Protein AF-A0A7X9HP97-F1 (afdb_monomer_lite)

pLDDT: mean 86.57, std 9.8, range [63.12, 97.62]

Radius of gyration: 23.6 Å; chains: 1; bounding box: 33×38×70 Å

Foldseek 3Di:
DVVVVVVVVVVVVVVVVVVVVVVVVPDDDDPVVVLVVLVVVLVCCQPPQADPVQAGLDDQDPVVRHGDPDDRRPCSVVSVVSNVVNCVVNVDPD

Structure (mmCIF, N/CA/C/O backbone):
data_AF-A0A7X9HP97-F1
#
_entry.id   AF-A0A7X9HP97-F1
#
loop_
_atom_site.group_PDB
_atom_site.id
_atom_site.type_symbol
_atom_site.label_atom_id
_atom_site.label_alt_id
_atom_site.label_comp_id
_atom_site.label_asym_id
_atom_site.label_entity_id
_atom_site.label_seq_id
_atom_site.pdbx_PDB_ins_code
_atom_site.Cartn_x
_atom_site.Cartn_y
_atom_site.Cartn_z
_atom_site.occupancy
_atom_site.B_iso_or_equiv
_atom_site.auth_seq_id
_atom_site.auth_comp_id
_atom_site.auth_a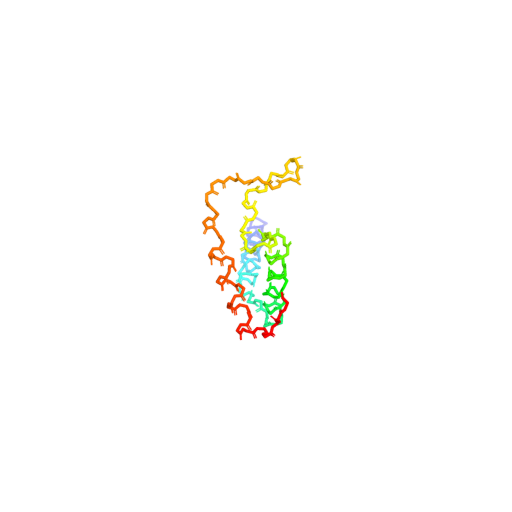sym_id
_atom_site.auth_atom_id
_atom_site.pdbx_PDB_model_num
ATOM 1 N N . MET A 1 1 ? 2.545 24.920 54.346 1.00 63.12 1 MET A N 1
ATOM 2 C CA . MET A 1 1 ? 1.306 24.867 53.528 1.00 63.12 1 MET A CA 1
ATOM 3 C C . MET A 1 1 ? 1.541 25.090 52.026 1.00 63.12 1 MET A C 1
ATOM 5 O O . MET A 1 1 ? 1.133 24.238 51.252 1.00 63.12 1 MET A O 1
ATOM 9 N N . LYS A 1 2 ? 2.253 26.147 51.589 1.00 65.19 2 LYS A N 1
ATOM 10 C CA . LYS A 1 2 ? 2.521 26.428 50.153 1.00 65.19 2 LYS A CA 1
ATOM 11 C C . LYS A 1 2 ? 3.218 25.289 49.380 1.00 65.19 2 LYS A C 1
ATOM 13 O O . LYS A 1 2 ? 2.814 24.980 48.267 1.00 65.19 2 LYS A O 1
ATOM 18 N N . TYR A 1 3 ? 4.209 24.629 49.986 1.00 65.88 3 TYR A N 1
ATOM 19 C CA . TYR A 1 3 ? 4.908 23.489 49.369 1.00 65.88 3 TYR A CA 1
ATOM 20 C C . TYR A 1 3 ? 4.011 22.253 49.181 1.00 65.88 3 TYR A C 1
ATOM 22 O O . TYR A 1 3 ? 4.113 21.575 48.166 1.00 65.88 3 TYR A O 1
ATOM 30 N N . CYS A 1 4 ? 3.082 22.008 50.111 1.00 72.56 4 CYS A N 1
ATOM 31 C CA . CYS A 1 4 ? 2.115 20.913 50.008 1.00 72.56 4 CYS A CA 1
ATOM 32 C C . CYS A 1 4 ? 1.147 21.139 48.832 1.00 72.56 4 CYS A C 1
ATOM 34 O O . CYS A 1 4 ? 0.968 20.255 48.001 1.00 72.56 4 CYS A O 1
ATOM 36 N N . MET A 1 5 ? 0.621 22.361 48.679 1.00 77.19 5 MET A N 1
ATOM 37 C CA . MET A 1 5 ? -0.267 22.700 47.557 1.00 77.19 5 MET A CA 1
ATOM 38 C C . MET A 1 5 ? 0.437 22.645 46.192 1.00 77.19 5 MET A C 1
ATOM 40 O O . MET A 1 5 ? -0.168 22.215 45.215 1.00 77.19 5 MET A O 1
ATOM 44 N N . LYS A 1 6 ? 1.724 23.019 46.116 1.00 77.75 6 LYS A N 1
ATOM 45 C CA . LYS A 1 6 ? 2.521 22.905 44.882 1.00 77.75 6 LYS A CA 1
ATOM 46 C C . LYS A 1 6 ? 2.707 21.446 44.455 1.00 77.75 6 LYS A C 1
ATOM 48 O O . LYS A 1 6 ? 2.555 21.134 43.279 1.00 77.75 6 LYS A O 1
ATOM 53 N N . ASN A 1 7 ? 2.991 20.556 45.404 1.00 82.75 7 ASN A N 1
ATOM 54 C CA . ASN A 1 7 ? 3.166 19.132 45.117 1.00 82.75 7 ASN A CA 1
ATOM 55 C C . ASN A 1 7 ? 1.845 18.464 44.711 1.00 82.75 7 ASN A C 1
ATOM 57 O O . ASN A 1 7 ? 1.843 17.646 43.797 1.00 82.75 7 ASN A O 1
ATOM 61 N N . ILE A 1 8 ? 0.722 18.864 45.317 1.00 87.62 8 ILE A N 1
ATOM 62 C CA . ILE A 1 8 ? -0.618 18.410 44.913 1.00 87.62 8 ILE A CA 1
ATOM 63 C C . ILE A 1 8 ? -0.936 18.859 43.479 1.00 87.62 8 ILE A C 1
ATOM 65 O O . ILE A 1 8 ? -1.391 18.050 42.678 1.00 87.62 8 ILE A O 1
ATOM 69 N N . ALA A 1 9 ? -0.645 20.114 43.123 1.00 86.44 9 ALA A N 1
ATOM 70 C CA . ALA A 1 9 ? -0.873 20.619 41.768 1.00 86.44 9 ALA A CA 1
ATOM 71 C C . ALA A 1 9 ? -0.038 19.875 40.710 1.00 86.44 9 ALA A C 1
ATOM 73 O O . ALA A 1 9 ? -0.555 19.531 39.650 1.00 86.44 9 ALA A O 1
ATOM 74 N N . ILE A 1 10 ? 1.231 19.574 41.010 1.00 86.06 10 ILE A N 1
ATOM 75 C CA . ILE A 1 10 ? 2.095 18.774 40.126 1.00 86.06 10 ILE A CA 1
ATOM 76 C C . ILE A 1 10 ? 1.544 17.353 39.978 1.00 86.06 10 ILE A C 1
ATOM 78 O O . ILE A 1 10 ? 1.513 16.821 38.874 1.00 86.06 10 ILE A O 1
ATOM 82 N N . PHE A 1 11 ? 1.075 16.747 41.067 1.00 89.38 11 PHE A N 1
ATOM 83 C CA . PHE A 1 11 ? 0.521 15.398 41.030 1.00 89.38 11 PHE A CA 1
ATOM 84 C C . PHE A 1 11 ? -0.754 15.322 40.178 1.00 89.38 11 PHE A C 1
ATOM 86 O O . PHE A 1 11 ? -0.892 14.419 39.358 1.00 89.38 11 PHE A O 1
ATOM 93 N N . ILE A 1 12 ? -1.645 16.312 40.302 1.00 87.81 12 ILE A N 1
ATOM 94 C CA . ILE A 1 12 ? -2.846 16.428 39.462 1.00 87.81 12 ILE A CA 1
ATOM 95 C C . ILE A 1 12 ? -2.462 16.601 37.988 1.00 87.81 12 ILE A C 1
ATOM 97 O O . ILE A 1 12 ? -3.015 15.905 37.142 1.00 87.81 12 ILE A O 1
ATOM 101 N N . LEU A 1 13 ? -1.481 17.459 37.685 1.00 85.94 13 LEU A N 1
ATOM 102 C CA . LEU A 1 13 ? -0.996 17.672 36.317 1.00 85.94 13 LEU A CA 1
ATOM 103 C C . LEU A 1 13 ? -0.435 16.383 35.694 1.00 85.94 13 LEU A C 1
ATOM 105 O O . LEU A 1 13 ? -0.715 16.070 34.538 1.00 85.94 13 LEU A O 1
ATOM 109 N N . VAL A 1 14 ? 0.336 15.608 36.461 1.00 85.19 14 VAL A N 1
ATOM 110 C CA . VAL A 1 14 ? 0.875 14.321 36.000 1.00 85.19 14 VAL A CA 1
ATOM 111 C C . VAL A 1 14 ? -0.255 13.321 35.746 1.00 85.19 14 VAL A C 1
ATOM 113 O O . VAL A 1 14 ? -0.254 12.659 34.711 1.00 85.19 14 VAL A O 1
ATOM 116 N N . ILE A 1 15 ? -1.259 13.250 36.625 1.00 85.88 15 ILE A N 1
ATOM 117 C CA . ILE A 1 15 ? -2.430 12.383 36.428 1.00 85.88 15 ILE A CA 1
ATOM 118 C C . ILE A 1 15 ? -3.197 12.769 35.160 1.00 85.88 15 ILE A C 1
ATOM 120 O O . ILE A 1 15 ? -3.587 11.885 34.398 1.00 85.88 15 ILE A O 1
ATOM 124 N N . THR A 1 16 ? -3.408 14.059 34.891 1.00 81.31 16 THR A N 1
ATOM 125 C CA . THR A 1 16 ? -4.131 14.486 33.682 1.00 81.31 16 THR A CA 1
ATOM 126 C C . THR A 1 16 ? -3.394 14.094 32.403 1.00 81.31 16 THR A C 1
ATOM 128 O O . THR A 1 16 ? -4.018 13.558 31.494 1.00 81.31 16 THR A O 1
ATOM 131 N N . ILE A 1 17 ? -2.064 14.243 32.365 1.00 82.75 17 ILE A N 1
ATOM 132 C CA . ILE A 1 17 ? -1.250 13.865 31.195 1.00 82.75 17 ILE A CA 1
ATOM 133 C C . ILE A 1 17 ? -1.304 12.349 30.957 1.00 82.75 17 ILE A C 1
ATOM 135 O O . ILE A 1 17 ? -1.426 11.896 29.820 1.00 82.75 17 ILE A O 1
ATOM 139 N N . LEU A 1 18 ? -1.249 11.550 32.025 1.00 75.81 18 LEU A N 1
ATOM 140 C CA . LEU A 1 18 ? -1.288 10.091 31.911 1.00 75.81 18 LEU A CA 1
ATOM 141 C C . LEU A 1 18 ? -2.644 9.583 31.387 1.00 75.81 18 LEU A C 1
ATOM 143 O O . LEU A 1 18 ? -2.665 8.663 30.571 1.00 75.81 18 LEU A O 1
ATOM 147 N N . ASN A 1 19 ? -3.763 10.203 31.776 1.00 72.06 19 ASN A N 1
ATOM 148 C CA . ASN A 1 19 ? -5.096 9.782 31.321 1.00 72.06 19 ASN A CA 1
ATOM 149 C C . ASN A 1 19 ? -5.348 10.064 29.828 1.00 72.06 19 ASN A C 1
ATOM 151 O O . ASN A 1 19 ? -5.959 9.240 29.148 1.00 72.06 19 ASN A O 1
ATOM 155 N N . GLU A 1 20 ? -4.857 11.185 29.289 1.00 69.88 20 GLU A N 1
ATOM 156 C CA . GLU A 1 20 ? -5.056 11.513 27.867 1.00 69.88 20 GLU A CA 1
ATOM 157 C C . GLU A 1 20 ? -4.349 10.521 26.933 1.00 69.88 20 GLU A C 1
ATOM 159 O O . GLU A 1 20 ? -4.914 10.100 25.921 1.00 69.88 20 GLU A O 1
ATOM 164 N N . THR A 1 21 ? -3.147 10.066 27.303 1.00 68.81 21 THR A N 1
ATOM 165 C CA . THR A 1 21 ? -2.399 9.083 26.498 1.00 68.81 21 THR A CA 1
ATOM 166 C C . THR A 1 21 ? -3.111 7.731 26.379 1.00 68.81 21 THR A C 1
ATOM 168 O O . THR A 1 21 ? -3.060 7.101 25.323 1.00 68.81 21 THR A O 1
ATOM 171 N N . GLN A 1 22 ? -3.836 7.304 27.418 1.00 66.38 22 GLN A N 1
ATOM 172 C CA . GLN A 1 22 ? -4.602 6.054 27.397 1.00 66.38 22 GLN A CA 1
ATOM 173 C C . GLN A 1 22 ? -5.863 6.148 26.533 1.00 66.38 22 GLN A C 1
ATOM 175 O O . GLN A 1 22 ? -6.255 5.162 25.905 1.00 66.38 22 GLN A O 1
ATOM 180 N N . PHE A 1 23 ? -6.503 7.319 26.485 1.00 65.12 23 PHE A N 1
ATOM 181 C CA . PHE A 1 23 ? -7.698 7.531 25.666 1.00 65.12 23 PHE A CA 1
ATOM 182 C C . PHE A 1 23 ? -7.359 7.517 24.171 1.00 65.12 23 PHE A C 1
ATOM 184 O O . PHE A 1 23 ? -8.065 6.885 23.387 1.00 65.12 23 PHE A O 1
ATOM 191 N N . ALA A 1 24 ? -6.233 8.132 23.792 1.00 70.56 24 ALA A N 1
ATOM 192 C CA . ALA A 1 24 ? -5.740 8.130 22.416 1.00 70.56 24 ALA A CA 1
ATOM 193 C C . ALA A 1 24 ? -5.361 6.722 21.916 1.00 70.56 24 ALA A C 1
ATOM 195 O O . ALA A 1 24 ? -5.592 6.401 20.755 1.00 70.56 24 ALA A O 1
ATOM 196 N N . GLN A 1 25 ? -4.817 5.859 22.782 1.00 72.19 25 GLN A N 1
ATOM 197 C CA . GLN A 1 25 ? -4.451 4.487 22.403 1.00 72.19 25 GLN A CA 1
ATOM 198 C C . GLN A 1 25 ? -5.647 3.533 22.259 1.00 72.19 25 GLN A C 1
ATOM 200 O O . GLN A 1 25 ? -5.530 2.525 21.567 1.00 72.19 25 GLN A O 1
ATOM 205 N N . ASN A 1 26 ? -6.788 3.826 22.891 1.00 72.94 26 ASN A N 1
ATOM 206 C CA . ASN A 1 26 ? -7.965 2.947 22.872 1.00 72.94 26 ASN A CA 1
ATOM 207 C C . ASN A 1 26 ? -8.974 3.264 21.759 1.00 72.94 26 ASN A C 1
ATOM 209 O O . ASN A 1 26 ? -9.977 2.561 21.615 1.00 72.94 26 ASN A O 1
ATOM 213 N N . GLN A 1 27 ? -8.738 4.305 20.960 1.00 80.00 27 GLN A N 1
ATOM 214 C CA . GLN A 1 27 ? -9.591 4.602 19.818 1.00 80.00 27 GLN A CA 1
ATOM 215 C C . GLN A 1 27 ? -9.291 3.630 18.674 1.00 80.00 27 GLN A C 1
ATOM 217 O O . GLN A 1 27 ? -8.297 3.756 17.963 1.00 80.00 27 GLN A O 1
ATOM 222 N N . SER A 1 28 ? -10.173 2.648 18.489 1.00 84.12 28 SER A N 1
ATOM 223 C CA . SER A 1 28 ? -10.186 1.867 17.252 1.00 84.12 28 SER A CA 1
ATOM 224 C C . SER A 1 28 ? -10.772 2.716 16.117 1.00 84.12 28 SER A C 1
ATOM 226 O O . SER A 1 28 ? -11.757 3.428 16.344 1.00 84.12 28 SER A O 1
ATOM 228 N N . PRO A 1 29 ? -10.181 2.684 14.909 1.00 89.44 29 PRO A N 1
ATOM 229 C CA . PRO 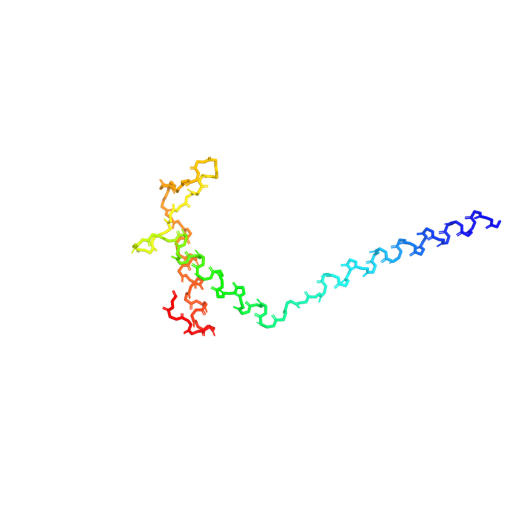A 1 29 ? -10.770 3.350 13.758 1.00 89.44 29 PRO A CA 1
ATOM 230 C C . PRO A 1 29 ? -12.132 2.726 13.455 1.00 89.44 29 PRO A C 1
ATOM 232 O O . PRO A 1 29 ? -12.315 1.509 13.557 1.00 89.44 29 PRO A O 1
ATOM 235 N N . ASP A 1 30 ? -13.095 3.557 13.070 1.00 93.69 30 ASP A N 1
ATOM 236 C CA . ASP A 1 30 ? -14.403 3.067 12.666 1.00 93.69 30 ASP A CA 1
ATOM 237 C C . ASP A 1 30 ? -14.319 2.300 11.332 1.00 93.69 30 ASP A C 1
ATOM 239 O O . ASP A 1 30 ? -13.347 2.379 10.572 1.00 93.69 30 ASP A O 1
ATOM 243 N N . LYS A 1 31 ? -15.377 1.544 11.034 1.00 94.56 31 LYS A N 1
ATOM 244 C CA . LYS A 1 31 ? -15.454 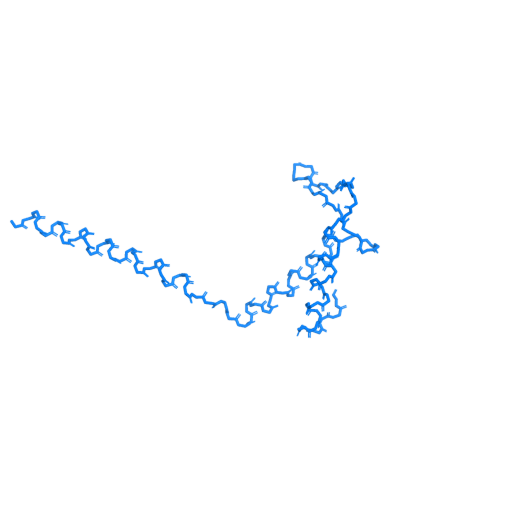0.698 9.840 1.00 94.56 31 LYS A CA 1
ATOM 245 C C . LYS A 1 31 ? -15.254 1.481 8.538 1.00 94.56 31 LYS A C 1
ATOM 247 O O . LYS A 1 31 ? -14.644 0.944 7.615 1.00 94.56 31 LYS A O 1
ATOM 252 N N . GLU A 1 32 ? -15.799 2.689 8.430 1.00 95.75 32 GLU A N 1
ATOM 253 C CA . GLU A 1 32 ? -15.701 3.509 7.222 1.00 95.75 32 GLU A CA 1
ATOM 254 C C . GLU A 1 32 ? -14.264 3.986 7.017 1.00 95.75 32 GLU A C 1
ATOM 256 O O . GLU A 1 32 ? -13.726 3.840 5.918 1.00 95.75 32 GLU A O 1
ATOM 261 N N . THR A 1 33 ? -13.606 4.435 8.088 1.00 96.19 33 THR A N 1
ATOM 262 C CA . THR A 1 33 ? -12.182 4.800 8.065 1.00 96.19 33 THR A CA 1
ATOM 263 C C . THR A 1 33 ? -11.309 3.629 7.612 1.00 96.19 33 THR A C 1
ATOM 265 O O . THR A 1 33 ? -10.461 3.789 6.731 1.00 96.19 33 THR A O 1
ATOM 268 N N . VAL A 1 34 ? -11.545 2.426 8.146 1.00 96.06 34 VAL A N 1
ATOM 269 C CA . VAL A 1 34 ? -10.804 1.220 7.738 1.00 96.06 34 VAL A CA 1
ATOM 270 C C . VAL A 1 34 ? -11.077 0.866 6.275 1.00 96.06 34 VAL A C 1
ATOM 272 O O . VAL A 1 34 ? -10.144 0.582 5.525 1.00 96.06 34 VAL A O 1
ATOM 275 N N . LEU A 1 35 ? -12.339 0.905 5.839 1.00 96.50 35 LEU A N 1
ATOM 276 C CA . LEU A 1 35 ? -12.705 0.586 4.458 1.00 96.50 35 LEU A CA 1
ATOM 277 C C . LEU A 1 35 ? -12.064 1.563 3.467 1.00 96.50 35 LEU A C 1
ATOM 279 O O . LEU A 1 35 ? -11.541 1.140 2.436 1.00 96.50 35 LEU A O 1
ATOM 283 N N . LYS A 1 36 ? -12.061 2.855 3.801 1.00 96.19 36 LYS A N 1
ATOM 284 C CA . LYS A 1 36 ? -11.400 3.894 3.015 1.00 96.19 36 LYS A CA 1
ATOM 285 C C . LYS A 1 36 ? -9.900 3.629 2.902 1.00 96.19 36 LYS A C 1
ATOM 287 O O . LYS A 1 36 ? -9.384 3.604 1.789 1.00 96.19 36 LYS A O 1
ATOM 292 N N . ALA A 1 37 ? -9.229 3.340 4.018 1.00 96.56 37 ALA A N 1
ATOM 293 C CA . ALA A 1 37 ? -7.801 3.025 4.025 1.00 96.56 37 ALA A CA 1
ATOM 294 C C . ALA A 1 37 ? -7.466 1.802 3.153 1.00 96.56 37 ALA A C 1
ATOM 296 O O . ALA A 1 37 ? -6.479 1.827 2.417 1.00 96.56 37 ALA A O 1
ATOM 297 N N . ILE A 1 38 ? -8.305 0.757 3.174 1.00 97.00 38 ILE A N 1
ATOM 298 C CA . ILE A 1 38 ? -8.148 -0.422 2.304 1.00 97.00 38 ILE A CA 1
ATOM 299 C C . ILE A 1 38 ? -8.240 -0.017 0.830 1.00 97.00 38 ILE A C 1
ATOM 301 O O . ILE A 1 38 ? -7.368 -0.386 0.041 1.00 97.00 38 ILE A O 1
ATOM 305 N N . VAL A 1 39 ? -9.266 0.748 0.447 1.00 96.50 39 VAL A N 1
ATOM 306 C CA . VAL A 1 39 ? -9.475 1.177 -0.947 1.00 96.50 39 VAL A CA 1
ATOM 307 C C . VAL A 1 39 ? -8.335 2.073 -1.433 1.00 96.50 39 VAL A C 1
ATOM 309 O O . VAL A 1 39 ? -7.785 1.837 -2.507 1.00 96.50 39 VAL A O 1
ATOM 312 N N . GLU A 1 40 ? -7.949 3.076 -0.646 1.00 96.25 40 GLU A N 1
ATOM 313 C CA . GLU A 1 40 ? -6.881 4.016 -1.002 1.00 96.25 40 GLU A CA 1
ATOM 314 C C . GLU A 1 40 ? -5.528 3.313 -1.120 1.00 96.25 40 GLU A C 1
ATOM 316 O O . GLU A 1 40 ? -4.813 3.519 -2.101 1.00 96.25 40 GLU A O 1
ATOM 321 N N . THR A 1 41 ? -5.216 2.413 -0.184 1.00 96.12 41 THR A N 1
ATOM 322 C CA . THR A 1 41 ? -3.981 1.621 -0.235 1.00 96.12 41 THR A CA 1
ATOM 323 C C . THR A 1 41 ? -3.978 0.693 -1.444 1.00 96.12 41 THR A C 1
ATOM 325 O O . THR A 1 41 ? -2.962 0.599 -2.119 1.00 96.12 41 THR A O 1
ATOM 328 N N . SER A 1 42 ? -5.107 0.057 -1.769 1.00 95.94 42 SER A N 1
ATOM 329 C CA . SER A 1 42 ? -5.210 -0.826 -2.942 1.00 95.94 42 SER A CA 1
ATOM 330 C C . SER A 1 42 ? -4.952 -0.073 -4.244 1.00 95.94 42 SER A C 1
ATOM 332 O O . SER A 1 42 ? -4.182 -0.533 -5.081 1.00 95.94 42 SER A O 1
ATOM 334 N N . ASN A 1 43 ? -5.531 1.122 -4.391 1.00 95.38 43 ASN A N 1
ATOM 335 C CA . ASN A 1 43 ? -5.264 1.972 -5.550 1.00 95.38 43 ASN A CA 1
ATOM 336 C C . ASN A 1 43 ? -3.785 2.379 -5.603 1.00 95.38 43 ASN A C 1
ATOM 338 O O . ASN A 1 43 ? -3.149 2.299 -6.652 1.00 95.38 43 ASN A O 1
ATOM 342 N N . PHE A 1 44 ? -3.218 2.805 -4.473 1.00 95.00 44 PHE A N 1
ATOM 343 C CA . PHE A 1 44 ? -1.815 3.197 -4.416 1.00 95.00 44 PHE A CA 1
ATOM 344 C C . PHE A 1 44 ? -0.893 2.042 -4.813 1.00 95.00 44 PHE A C 1
ATOM 346 O O . PHE A 1 44 ? -0.028 2.219 -5.670 1.00 95.00 44 PHE A O 1
ATOM 353 N N . THR A 1 45 ? -1.086 0.850 -4.250 1.00 93.44 45 THR A N 1
ATOM 354 C CA . THR A 1 45 ? -0.226 -0.295 -4.554 1.00 93.44 45 THR A CA 1
ATOM 355 C C . THR A 1 45 ? -0.378 -0.753 -6.002 1.00 93.44 45 THR A C 1
ATOM 357 O O . THR A 1 45 ? 0.639 -0.964 -6.661 1.00 93.44 45 THR A O 1
ATOM 360 N N . ALA A 1 46 ? -1.603 -0.815 -6.532 1.00 93.56 46 ALA A N 1
ATOM 361 C CA . ALA A 1 46 ? -1.860 -1.212 -7.915 1.00 93.56 46 ALA A CA 1
ATOM 362 C C . ALA A 1 46 ? -1.245 -0.246 -8.938 1.00 93.56 46 ALA A C 1
ATOM 364 O O . ALA A 1 46 ? -0.638 -0.689 -9.908 1.00 93.56 46 ALA A O 1
ATOM 365 N N . PHE A 1 47 ? -1.373 1.068 -8.727 1.00 93.44 47 PHE A N 1
ATOM 366 C CA . PHE A 1 47 ? -0.982 2.057 -9.740 1.00 93.44 47 PHE A CA 1
ATOM 367 C C . PHE A 1 47 ? 0.407 2.663 -9.522 1.00 93.44 47 PHE A C 1
ATOM 369 O O . PHE A 1 47 ? 1.032 3.146 -10.468 1.00 93.44 47 PHE A O 1
ATOM 376 N N . THR A 1 48 ? 0.917 2.641 -8.290 1.00 92.06 48 THR A N 1
ATOM 377 C CA . THR A 1 48 ? 2.221 3.231 -7.963 1.00 92.06 48 THR A CA 1
ATOM 378 C C . THR A 1 48 ? 3.297 2.167 -7.848 1.00 92.06 48 THR A C 1
ATOM 380 O O . THR A 1 48 ? 4.342 2.323 -8.477 1.00 92.06 48 THR A O 1
ATOM 383 N N . LEU A 1 49 ? 3.044 1.086 -7.104 1.00 91.56 49 LEU A N 1
ATOM 384 C CA . LEU A 1 49 ? 4.075 0.093 -6.784 1.00 91.56 49 LEU A CA 1
ATOM 385 C C . LEU A 1 49 ? 4.246 -0.984 -7.855 1.00 91.56 49 LEU A C 1
ATOM 387 O O . LEU A 1 49 ? 5.332 -1.545 -7.952 1.00 91.56 49 LEU A O 1
ATOM 391 N N . LEU A 1 50 ? 3.212 -1.272 -8.650 1.00 92.19 50 LEU A N 1
ATOM 392 C CA . LEU A 1 50 ? 3.295 -2.235 -9.749 1.00 92.19 50 LEU A CA 1
ATOM 393 C C . LEU A 1 50 ? 3.547 -1.546 -11.097 1.00 92.19 50 LEU A C 1
ATOM 395 O O . LEU A 1 50 ? 3.136 -0.403 -11.327 1.00 92.19 50 LEU A O 1
ATOM 399 N N . ASP A 1 51 ? 4.258 -2.242 -11.979 1.00 90.69 51 ASP A N 1
ATOM 400 C CA . ASP A 1 51 ? 4.380 -1.914 -13.397 1.00 90.69 51 ASP A CA 1
ATOM 401 C C . ASP A 1 51 ? 3.200 -2.466 -14.219 1.00 90.69 51 ASP A C 1
ATOM 403 O O . ASP A 1 51 ? 2.275 -3.092 -13.698 1.00 90.69 51 ASP A O 1
ATOM 407 N N . GLU A 1 52 ? 3.227 -2.225 -15.528 1.00 90.88 52 GLU A N 1
ATOM 408 C CA . GLU A 1 52 ? 2.186 -2.665 -16.466 1.00 90.88 52 GLU A CA 1
ATOM 409 C C . GLU A 1 52 ? 2.068 -4.191 -16.618 1.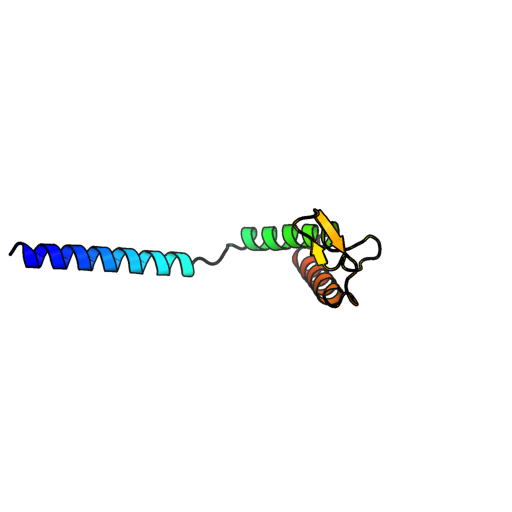00 90.88 52 GLU A C 1
ATOM 411 O O . GLU A 1 52 ? 1.062 -4.687 -17.126 1.00 90.88 52 GLU A O 1
ATOM 416 N N . HIS A 1 53 ? 3.063 -4.947 -16.151 1.00 90.00 53 HIS A N 1
ATOM 417 C CA . HIS A 1 53 ? 3.067 -6.407 -16.139 1.00 90.00 53 HIS A CA 1
ATOM 418 C C . HIS A 1 53 ? 2.638 -6.988 -14.783 1.00 90.00 53 HIS A C 1
ATOM 420 O O . HIS A 1 53 ? 2.571 -8.209 -14.631 1.00 90.00 53 HIS A O 1
ATOM 426 N N . GLY A 1 54 ? 2.330 -6.137 -13.798 1.00 88.75 54 GLY A N 1
ATOM 427 C CA . GLY A 1 54 ? 1.961 -6.555 -12.446 1.00 88.75 54 GLY A CA 1
ATOM 428 C C . GLY A 1 54 ? 3.155 -6.963 -11.579 1.00 88.75 54 GLY A C 1
ATOM 429 O O . GLY A 1 54 ? 2.967 -7.624 -10.556 1.00 88.75 54 GLY A O 1
ATOM 430 N N . LYS A 1 55 ? 4.378 -6.588 -11.966 1.00 89.94 55 LYS A N 1
ATOM 431 C CA . LYS A 1 55 ? 5.606 -6.786 -11.187 1.00 89.94 55 LYS A CA 1
ATOM 432 C C . LYS A 1 55 ? 5.862 -5.547 -10.324 1.00 89.94 55 LYS A C 1
ATOM 434 O O . LYS A 1 55 ? 5.537 -4.433 -10.724 1.00 89.94 55 LYS A O 1
ATOM 439 N N . SER A 1 56 ? 6.438 -5.717 -9.131 1.00 88.12 56 SER A N 1
ATOM 440 C CA . SER A 1 56 ? 6.879 -4.561 -8.335 1.00 88.12 56 SER A CA 1
ATOM 441 C C . SER A 1 56 ? 7.912 -3.730 -9.099 1.00 88.12 56 SER A C 1
ATOM 443 O O . SER A 1 56 ? 8.842 -4.289 -9.680 1.00 88.12 56 SER A O 1
ATOM 445 N N . LYS A 1 57 ? 7.807 -2.402 -8.998 1.00 87.38 57 LYS A N 1
ATOM 446 C CA . LYS A 1 57 ? 8.815 -1.437 -9.463 1.00 87.38 57 LYS A CA 1
ATOM 447 C C . LYS A 1 57 ? 10.085 -1.406 -8.591 1.00 87.38 57 LYS A C 1
ATOM 449 O O . LYS A 1 57 ? 10.982 -0.619 -8.871 1.00 87.38 57 LYS A O 1
ATOM 454 N N . CYS A 1 58 ? 10.173 -2.269 -7.573 1.00 83.62 58 CYS A N 1
ATOM 455 C CA . CYS A 1 58 ? 11.312 -2.420 -6.659 1.00 83.62 58 CYS A CA 1
ATOM 456 C C . CYS A 1 58 ? 11.605 -1.149 -5.845 1.00 83.62 58 CYS A C 1
ATOM 458 O O . CYS A 1 58 ? 10.687 -0.607 -5.237 1.00 83.62 58 CYS A O 1
ATOM 460 N N . ASP A 1 59 ? 12.860 -0.711 -5.757 1.00 85.62 59 ASP A N 1
ATOM 461 C CA . ASP A 1 59 ? 13.274 0.321 -4.812 1.00 85.62 59 ASP A CA 1
ATOM 462 C C . ASP A 1 59 ? 13.048 1.718 -5.385 1.00 85.62 59 ASP A C 1
ATOM 464 O O . ASP A 1 59 ? 13.519 2.057 -6.475 1.00 85.62 59 ASP A O 1
ATOM 468 N N . TYR A 1 60 ? 12.349 2.561 -4.623 1.00 85.75 60 TYR A N 1
ATOM 469 C CA . TYR A 1 60 ? 12.199 3.973 -4.952 1.00 85.75 60 TYR A CA 1
ATOM 470 C C . TYR A 1 60 ? 13.334 4.789 -4.343 1.00 85.75 60 TYR A C 1
ATOM 472 O O . TYR A 1 60 ? 13.450 4.919 -3.122 1.00 85.75 60 TYR A O 1
ATOM 480 N N . ASN A 1 61 ? 14.138 5.414 -5.195 1.00 90.56 61 ASN A N 1
ATOM 481 C CA . ASN A 1 61 ? 15.113 6.397 -4.761 1.00 90.56 61 ASN A CA 1
ATOM 482 C C . ASN A 1 61 ? 14.411 7.740 -4.519 1.00 90.56 61 ASN A C 1
ATOM 484 O O . ASN A 1 61 ? 13.992 8.424 -5.456 1.00 90.56 61 ASN A O 1
ATOM 488 N N . LEU A 1 62 ? 14.329 8.133 -3.248 1.00 91.62 62 LEU A N 1
ATOM 489 C CA . LEU A 1 62 ? 13.674 9.370 -2.820 1.00 91.62 62 LEU A CA 1
ATOM 490 C C . LEU A 1 62 ? 14.367 10.638 -3.334 1.00 91.62 62 LEU A C 1
ATOM 492 O O . LEU A 1 62 ? 13.686 11.610 -3.648 1.00 91.62 62 LEU A O 1
ATOM 496 N N . THR A 1 63 ? 15.700 10.644 -3.423 1.00 95.00 63 THR A N 1
ATOM 497 C CA . THR A 1 63 ? 16.461 11.826 -3.869 1.00 95.00 63 THR A CA 1
ATOM 498 C C . THR A 1 63 ? 16.340 12.076 -5.365 1.00 95.00 63 THR A C 1
ATOM 500 O O . THR A 1 63 ? 16.387 13.220 -5.807 1.00 95.00 63 THR A O 1
ATOM 503 N N . GLU A 1 64 ? 16.158 11.014 -6.143 1.00 93.12 64 GLU A N 1
ATOM 504 C CA . GLU A 1 64 ? 16.107 11.087 -7.602 1.00 93.12 64 GLU A CA 1
ATOM 505 C C . GLU A 1 64 ? 14.687 10.997 -8.159 1.00 93.12 64 GLU A C 1
ATOM 507 O O . GLU A 1 64 ? 14.468 11.300 -9.332 1.00 93.12 64 GLU A O 1
ATOM 512 N N . GLY A 1 65 ? 13.728 10.575 -7.335 1.00 91.50 65 GLY A N 1
ATOM 513 C CA . GLY A 1 65 ? 12.336 10.392 -7.726 1.00 91.50 65 GLY A CA 1
ATOM 514 C C . GLY A 1 65 ? 12.136 9.267 -8.742 1.00 91.50 65 GLY A C 1
ATOM 515 O O . GLY A 1 65 ? 11.285 9.377 -9.626 1.00 91.50 65 GLY A O 1
ATOM 516 N N . LYS A 1 66 ? 12.957 8.212 -8.674 1.00 89.62 66 LYS A N 1
ATOM 517 C CA . LYS A 1 66 ? 13.004 7.133 -9.673 1.00 89.62 66 LYS A CA 1
ATOM 518 C C . LYS A 1 66 ? 12.945 5.759 -9.027 1.00 89.62 66 LYS A C 1
ATOM 520 O O . LYS A 1 66 ? 13.506 5.543 -7.956 1.00 89.62 66 LYS A O 1
ATOM 525 N N . TRP A 1 67 ? 12.288 4.840 -9.724 1.00 85.75 67 TRP A N 1
ATOM 526 C CA . TRP A 1 67 ? 12.275 3.420 -9.397 1.00 85.75 67 TRP A CA 1
ATOM 527 C C . TRP A 1 67 ? 13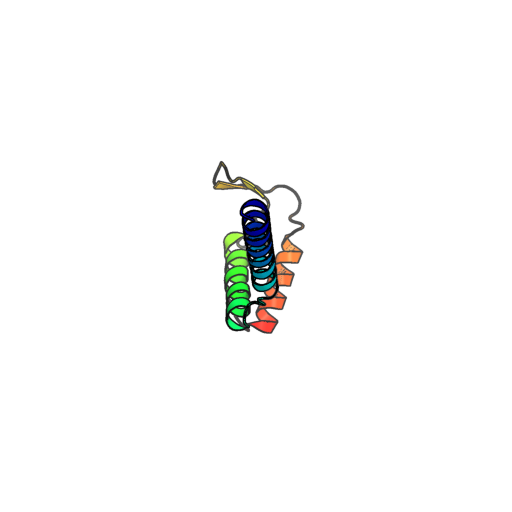.474 2.725 -10.037 1.00 85.75 67 TRP A C 1
ATOM 529 O O . TRP A 1 67 ? 13.787 2.983 -11.202 1.00 85.75 67 TRP A O 1
ATOM 539 N N . TYR A 1 68 ? 14.120 1.847 -9.281 1.00 84.62 68 TYR A N 1
ATOM 540 C CA . TYR A 1 68 ? 15.256 1.053 -9.722 1.00 84.62 68 TYR A CA 1
ATOM 541 C C . TYR A 1 68 ? 14.913 -0.426 -9.656 1.00 84.62 68 TYR A C 1
ATOM 543 O O . TYR A 1 68 ? 14.494 -0.918 -8.611 1.00 84.62 68 TYR A O 1
ATOM 551 N N . GLU A 1 69 ? 15.153 -1.150 -10.750 1.00 77.56 69 GLU A N 1
ATOM 552 C CA . GLU A 1 69 ? 15.122 -2.610 -10.734 1.00 77.56 69 GLU A CA 1
ATOM 553 C C . GLU A 1 69 ? 16.311 -3.127 -9.913 1.00 77.56 69 GLU A C 1
ATOM 555 O O . GLU A 1 69 ? 17.409 -3.331 -10.427 1.00 77.56 69 GLU A O 1
ATOM 560 N N . TYR A 1 70 ? 16.102 -3.300 -8.613 1.00 68.81 70 TYR A N 1
ATOM 561 C CA . TYR A 1 70 ? 17.061 -3.923 -7.714 1.00 68.81 70 TYR A CA 1
ATOM 562 C C . TYR A 1 70 ? 16.469 -5.241 -7.199 1.00 68.81 70 TYR A C 1
ATOM 564 O O . TYR A 1 70 ? 15.370 -5.253 -6.645 1.00 68.81 70 TYR A O 1
ATOM 572 N N . GLU A 1 71 ? 17.196 -6.340 -7.441 1.00 67.12 71 GLU A N 1
ATOM 573 C CA . GLU A 1 71 ? 16.865 -7.729 -7.075 1.00 67.12 71 GLU A CA 1
ATOM 574 C C . GLU A 1 71 ? 15.527 -8.300 -7.613 1.00 67.12 71 GLU A C 1
ATOM 576 O O . GLU A 1 71 ? 14.668 -7.578 -8.128 1.00 67.12 71 GLU A O 1
ATOM 581 N N . PRO A 1 72 ? 15.323 -9.637 -7.568 1.00 67.88 72 PRO A N 1
ATOM 582 C CA . PRO A 1 72 ? 14.013 -10.217 -7.830 1.00 67.88 72 PRO A CA 1
ATOM 583 C C . PRO A 1 72 ? 12.975 -9.589 -6.885 1.00 67.88 72 PRO A C 1
ATOM 585 O O . PRO A 1 72 ? 13.194 -9.557 -5.673 1.00 67.88 72 PRO A O 1
ATOM 588 N N . PRO A 1 73 ? 11.831 -9.110 -7.397 1.00 74.25 73 PRO A N 1
ATOM 589 C CA . PRO A 1 73 ? 10.880 -8.313 -6.632 1.00 74.25 73 PRO A CA 1
ATOM 590 C C . PRO A 1 73 ? 10.056 -9.186 -5.676 1.00 74.25 73 PRO A C 1
ATOM 592 O O . PRO A 1 73 ? 8.887 -9.498 -5.926 1.00 74.25 73 PRO A O 1
ATOM 595 N N . TRP A 1 74 ? 10.668 -9.580 -4.564 1.00 79.12 74 TRP A N 1
ATOM 596 C CA . TRP A 1 74 ? 10.106 -10.469 -3.546 1.00 79.12 74 TRP A CA 1
ATOM 597 C C . TRP A 1 74 ? 8.811 -9.932 -2.917 1.00 79.12 74 TRP A C 1
ATOM 599 O O . TRP A 1 74 ? 7.927 -10.707 -2.553 1.00 79.12 74 TRP A O 1
ATOM 609 N N . HIS A 1 75 ? 8.632 -8.610 -2.886 1.00 84.44 75 HIS A N 1
ATOM 610 C CA . HIS A 1 75 ? 7.402 -7.962 -2.421 1.00 84.44 75 HIS A CA 1
ATOM 611 C C . HIS A 1 75 ? 6.206 -8.090 -3.375 1.00 84.44 75 HIS A C 1
ATOM 613 O O . HIS A 1 75 ? 5.074 -7.863 -2.947 1.00 84.44 75 HIS A O 1
ATOM 619 N N . THR A 1 76 ? 6.406 -8.485 -4.641 1.00 91.44 76 THR A N 1
ATOM 620 C CA . THR A 1 76 ? 5.301 -8.598 -5.617 1.00 91.44 76 THR A CA 1
ATOM 621 C C . THR A 1 76 ? 4.208 -9.528 -5.097 1.00 91.44 76 THR A C 1
ATOM 623 O O . THR A 1 76 ? 3.033 -9.176 -5.119 1.00 91.44 76 THR A O 1
ATOM 626 N N . GLY A 1 77 ? 4.586 -10.683 -4.540 1.00 91.88 77 GLY A N 1
ATOM 627 C CA . GLY A 1 77 ? 3.621 -11.635 -3.985 1.00 91.88 77 GLY A CA 1
ATOM 628 C C . GLY A 1 77 ? 2.790 -11.054 -2.836 1.00 91.88 77 GLY A C 1
ATOM 629 O O . GLY A 1 77 ? 1.594 -11.324 -2.747 1.00 91.88 77 GLY A O 1
ATOM 630 N N . GLN A 1 78 ? 3.391 -10.210 -1.990 1.00 92.06 78 GLN A N 1
ATOM 631 C CA . GLN A 1 78 ? 2.689 -9.547 -0.886 1.00 92.06 78 GLN A CA 1
ATOM 632 C C . GLN A 1 78 ? 1.665 -8.535 -1.407 1.00 92.06 78 GLN A C 1
ATOM 634 O O . GLN A 1 78 ? 0.529 -8.521 -0.933 1.00 92.06 78 GLN A O 1
ATOM 639 N N . VAL A 1 79 ? 2.043 -7.734 -2.409 1.00 93.81 79 VAL A N 1
ATOM 640 C CA . VAL A 1 79 ? 1.144 -6.755 -3.035 1.00 93.81 79 VAL A CA 1
ATOM 641 C C . VAL A 1 79 ? -0.027 -7.455 -3.721 1.00 93.81 79 VAL A C 1
ATOM 643 O O . VAL A 1 79 ? -1.176 -7.096 -3.473 1.00 93.81 79 VAL A O 1
ATOM 646 N N . ILE A 1 80 ? 0.235 -8.493 -4.519 1.00 94.94 80 ILE A N 1
ATOM 647 C CA . ILE A 1 80 ? -0.823 -9.251 -5.201 1.00 94.94 80 ILE A CA 1
ATOM 648 C C . ILE A 1 80 ? -1.772 -9.899 -4.187 1.00 94.94 80 ILE A C 1
ATOM 650 O O . ILE A 1 80 ? -2.989 -9.793 -4.338 1.00 94.94 80 ILE A O 1
ATOM 654 N N . ASN A 1 81 ? -1.249 -10.507 -3.118 1.00 95.81 81 ASN A N 1
ATOM 655 C CA . ASN A 1 81 ? -2.091 -11.078 -2.067 1.00 95.81 81 ASN A CA 1
ATOM 656 C C . ASN 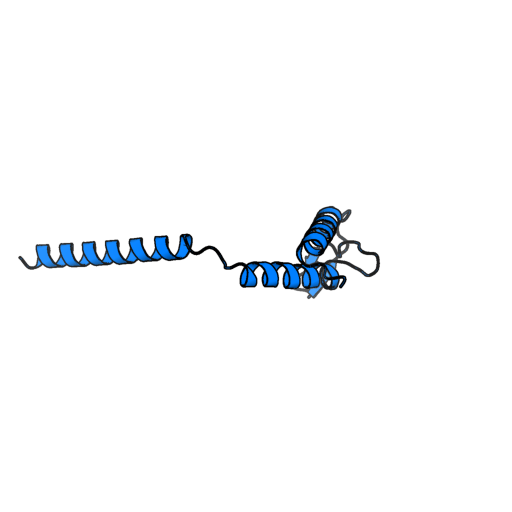A 1 81 ? -2.965 -10.008 -1.389 1.00 95.81 81 ASN A C 1
ATOM 658 O O . ASN A 1 81 ? -4.164 -10.215 -1.211 1.00 95.81 81 ASN A O 1
ATOM 662 N N . ALA A 1 82 ? -2.399 -8.841 -1.068 1.00 95.38 82 ALA A N 1
ATOM 663 C CA . ALA A 1 82 ? -3.147 -7.734 -0.474 1.00 95.38 82 ALA A CA 1
ATOM 664 C C . ALA A 1 82 ? -4.272 -7.222 -1.393 1.00 95.38 82 ALA A C 1
ATOM 666 O O . ALA A 1 82 ? -5.378 -6.966 -0.917 1.00 95.38 82 ALA A O 1
ATOM 667 N N . LEU A 1 83 ? -4.027 -7.125 -2.704 1.00 96.00 83 LEU A N 1
ATOM 668 C CA . LEU A 1 83 ? -5.041 -6.730 -3.689 1.00 96.00 83 LEU A CA 1
ATOM 669 C C . LEU A 1 83 ? -6.172 -7.764 -3.793 1.00 96.00 83 LEU A C 1
ATOM 671 O O . LEU A 1 83 ? -7.347 -7.394 -3.832 1.00 96.00 83 LEU A O 1
ATOM 675 N N . VAL A 1 84 ? -5.847 -9.060 -3.761 1.00 96.88 84 VAL A N 1
ATOM 676 C CA . VAL A 1 84 ? -6.849 -10.140 -3.749 1.00 96.88 84 VAL A CA 1
ATOM 677 C C . VAL A 1 84 ? -7.715 -10.082 -2.487 1.00 96.88 84 VAL A C 1
ATOM 679 O O . VAL A 1 84 ? -8.941 -10.184 -2.580 1.00 96.88 84 VAL A O 1
ATOM 682 N N . GLU A 1 85 ? -7.114 -9.891 -1.311 1.00 97.50 85 GLU A N 1
ATOM 683 C CA . GLU A 1 85 ? -7.862 -9.750 -0.054 1.00 97.50 85 GLU A CA 1
ATOM 684 C C . GLU A 1 85 ? -8.726 -8.485 -0.039 1.00 97.50 85 GLU A C 1
ATOM 686 O O . GLU A 1 85 ? -9.902 -8.531 0.334 1.00 97.50 85 GLU A O 1
ATOM 691 N N . SER A 1 86 ? -8.195 -7.369 -0.540 1.00 97.12 86 SER A N 1
ATOM 692 C CA . SER A 1 86 ? -8.960 -6.134 -0.705 1.00 97.12 86 SER A CA 1
ATOM 693 C C . SER A 1 86 ? -10.176 -6.335 -1.606 1.00 97.12 86 SER A C 1
ATOM 695 O O . SER A 1 86 ? -11.284 -5.932 -1.240 1.00 97.12 86 SER A O 1
ATOM 697 N N . TYR A 1 87 ? -10.027 -7.030 -2.739 1.00 97.38 87 TYR A N 1
ATOM 698 C CA . TYR A 1 87 ? -11.149 -7.334 -3.626 1.00 97.38 87 TYR A CA 1
ATOM 699 C C . TYR A 1 87 ? -12.229 -8.164 -2.928 1.00 97.38 87 TYR A C 1
ATOM 701 O O . TYR A 1 87 ? -13.423 -7.912 -3.109 1.00 97.38 87 TYR A O 1
ATOM 709 N N . LYS A 1 88 ? -11.850 -9.139 -2.090 1.00 97.62 88 LYS A N 1
ATOM 710 C CA . LYS A 1 88 ? -12.821 -9.960 -1.349 1.00 97.62 88 LYS A CA 1
ATOM 711 C C . LYS A 1 88 ? -13.714 -9.110 -0.445 1.00 97.62 88 LYS A C 1
ATOM 713 O O . LYS A 1 88 ? -14.909 -9.410 -0.373 1.00 97.62 88 LYS A O 1
ATOM 718 N N . ILE A 1 89 ? -13.157 -8.067 0.171 1.00 96.06 89 ILE A N 1
ATOM 719 C CA . ILE A 1 89 ? -13.842 -7.163 1.107 1.00 96.06 89 ILE A CA 1
ATOM 720 C C . ILE A 1 89 ? -14.624 -6.073 0.366 1.00 96.06 89 ILE A C 1
ATOM 722 O O . ILE A 1 89 ? -15.807 -5.870 0.627 1.00 96.06 89 ILE A O 1
ATOM 726 N N . THR A 1 90 ? -13.969 -5.370 -0.558 1.00 95.19 90 THR A N 1
ATOM 727 C CA . THR A 1 90 ? -14.488 -4.142 -1.185 1.00 95.19 90 THR A CA 1
ATOM 728 C C . THR A 1 90 ? -15.310 -4.404 -2.445 1.00 95.19 90 THR A C 1
ATOM 730 O O . THR A 1 90 ? -16.100 -3.555 -2.847 1.00 95.19 90 THR A O 1
ATOM 733 N N . LYS A 1 91 ? -15.109 -5.561 -3.096 1.00 95.44 91 LYS A N 1
ATOM 734 C CA . LYS A 1 91 ? -15.608 -5.883 -4.447 1.00 95.44 91 LYS A CA 1
ATOM 735 C C . LYS A 1 91 ? -15.202 -4.861 -5.520 1.00 95.44 91 LYS A C 1
ATOM 737 O O . LYS A 1 91 ? -15.800 -4.835 -6.598 1.00 95.44 91 LYS A O 1
ATOM 742 N N . ASN A 1 92 ? -14.184 -4.042 -5.254 1.00 90.00 92 ASN A N 1
ATOM 743 C CA . ASN A 1 92 ? -13.677 -3.058 -6.201 1.00 90.00 92 ASN A CA 1
ATOM 744 C C . ASN A 1 92 ? -12.827 -3.743 -7.281 1.00 90.00 92 ASN A C 1
ATOM 746 O O . ASN A 1 92 ? -11.806 -4.342 -6.974 1.00 90.00 92 ASN A O 1
ATOM 750 N N . LYS A 1 93 ? -13.265 -3.669 -8.543 1.00 86.00 93 LYS A N 1
ATOM 751 C CA . LYS A 1 93 ? -12.593 -4.308 -9.692 1.00 86.00 93 LYS A CA 1
ATOM 752 C C . LYS A 1 93 ? -11.433 -3.490 -10.273 1.00 86.00 93 LYS A C 1
ATOM 754 O O . LYS A 1 93 ? -10.836 -3.934 -11.251 1.00 86.00 93 LYS A O 1
ATOM 759 N N . LYS A 1 94 ? -11.216 -2.283 -9.757 1.00 70.88 94 LYS A N 1
ATOM 760 C CA . LYS A 1 94 ? -10.094 -1.413 -10.112 1.00 70.88 94 LYS A CA 1
ATOM 761 C C . LYS A 1 94 ? -8.943 -1.679 -9.161 1.00 70.88 94 LYS A C 1
ATOM 763 O O . LYS A 1 94 ? -7.806 -1.674 -9.664 1.00 70.88 94 LYS A O 1
#

Secondary structure (DSSP, 8-state):
-HHHHHHHHHHHHHHHHHHHHHHHHT-PPPHHHHHHHHHHHHHHIIIIIB-TTS-B--EEETTTTEEE--SS-TTHHHHHHHHHHHHHHH----

Sequence (94 aa):
MKYCMKNIAIFILVITILNETQFAQNQSPDKETVLKAIVETSNFTAFTLLDEHGKSKCDYNLTEGKWYEYEPPWHTGQVINALVESYKITKNKK